Protein AF-A0A937W700-F1 (afdb_monomer_lite)

Foldseek 3Di:
DLDLFDDLPQDAWEWEWDDAPDPATETETDDCPDPQNVLLVVVCPPPLNSVLVRLLSSLCSVLPNPFDGAYEYAYAPDFLAKDAKYWYDDPPDTDTRRGDIYGYDHDDPVCVVVVVCLLRSLRSLLSSCCSNPVCLCVDDWPDDDDPPDDTDPSVVVSSVSSVVSRDDD

Secondary structure (DSSP, 8-state):
---SSPPTT-PPEEEEEPPS--SSEEEEEPPTT-HHHHHHHHHHTSHHHHHHHHHHHHHHHHTT---S--EEEE-SS--SEEEEEEEEEETTEEEEEEEEEEEEE---HHHHHTTGGGHHHHHHHHHHHHHH-TTTTSS--SS---TT----HHHHHHHHHHHTTS---

Radius of gyration: 15.77 Å; chains: 1; bounding box: 46×34×39 Å

Sequence (169 aa):
MNFIFPNANEKICLVKADKENAKIRSGQRISNDNSLAQKIMDELNIPFHQSVIKLSQCSRNFVSNMDGPNILYLSQTEGGFPRRGLILKEGDSVIEYPNLNYVDLVIDEERLAKGFLQIYCHELGHVMMMNIWEHFLDRQSPKQHVSMGITDYPMAFFEGWGEHFQRLA

pLDDT: mean 85.42, std 10.81, range [46.75, 95.69]

Structure (mmCIF, N/CA/C/O backbone):
data_AF-A0A937W700-F1
#
_entry.id   AF-A0A937W700-F1
#
loop_
_atom_site.group_PDB
_atom_site.id
_atom_site.type_symbol
_atom_site.label_atom_id
_atom_site.label_alt_id
_atom_site.label_comp_id
_atom_site.label_asym_id
_atom_site.label_entity_id
_atom_site.label_seq_id
_atom_site.pdbx_PDB_ins_code
_atom_site.Cartn_x
_atom_site.Cartn_y
_atom_site.Cartn_z
_atom_site.occupancy
_atom_site.B_iso_or_equiv
_atom_site.auth_seq_id
_atom_site.auth_comp_id
_atom_site.auth_asym_id
_atom_site.auth_atom_id
_atom_site.pdbx_PDB_model_num
ATOM 1 N N . MET A 1 1 ? -15.725 -5.639 -20.304 1.00 46.75 1 MET A N 1
ATOM 2 C CA . MET A 1 1 ? -14.385 -5.194 -20.737 1.00 46.75 1 MET A CA 1
ATOM 3 C C . MET A 1 1 ? -13.675 -4.764 -19.467 1.00 46.75 1 MET A C 1
ATOM 5 O O . MET A 1 1 ? -14.139 -3.810 -18.856 1.00 46.75 1 MET A O 1
ATOM 9 N N . ASN A 1 2 ? -12.677 -5.511 -18.990 1.00 57.78 2 ASN A N 1
ATOM 10 C CA . ASN A 1 2 ? -11.917 -5.077 -17.816 1.00 57.78 2 ASN A CA 1
ATOM 11 C C . ASN A 1 2 ? -10.929 -4.021 -18.301 1.00 57.78 2 ASN A C 1
ATOM 13 O O . ASN A 1 2 ? -9.949 -4.340 -18.969 1.00 57.78 2 ASN A O 1
ATOM 17 N N . PHE A 1 3 ? -11.259 -2.755 -18.075 1.00 63.00 3 PHE A N 1
ATOM 18 C CA . PHE A 1 3 ? -10.336 -1.668 -18.359 1.00 63.00 3 PHE A CA 1
ATOM 19 C C . PHE A 1 3 ? -9.192 -1.713 -17.341 1.00 63.00 3 PHE A C 1
ATOM 21 O O . PHE A 1 3 ? -9.409 -2.027 -16.175 1.00 63.00 3 PHE A O 1
ATOM 28 N N . ILE A 1 4 ? -7.977 -1.371 -17.780 1.00 74.25 4 ILE A N 1
ATOM 29 C CA . ILE A 1 4 ? -6.829 -1.193 -16.874 1.00 74.25 4 ILE A CA 1
ATOM 30 C C . ILE A 1 4 ? -7.120 -0.065 -15.875 1.00 74.25 4 ILE A C 1
ATOM 32 O O . ILE A 1 4 ? -6.649 -0.099 -14.743 1.00 74.25 4 ILE A O 1
ATOM 36 N N . PHE A 1 5 ? -7.937 0.915 -16.269 1.00 74.56 5 PHE A N 1
ATOM 37 C CA . PHE A 1 5 ? -8.318 2.019 -15.404 1.00 74.56 5 PHE A CA 1
ATOM 38 C C . PHE A 1 5 ? -9.381 1.587 -14.380 1.00 74.56 5 PHE A C 1
ATOM 40 O O . PHE A 1 5 ? -10.444 1.101 -14.775 1.00 74.56 5 PHE A O 1
ATOM 47 N N . PRO A 1 6 ? -9.113 1.778 -13.080 1.00 69.00 6 PRO A N 1
ATOM 48 C CA . PRO A 1 6 ? -10.013 1.391 -12.000 1.00 69.00 6 PRO A CA 1
ATOM 49 C C . PRO A 1 6 ? -11.237 2.303 -11.903 1.00 69.00 6 PRO A C 1
ATOM 51 O O . PRO A 1 6 ? -11.294 3.387 -12.491 1.00 69.00 6 PRO A O 1
ATOM 54 N N . ASN A 1 7 ? -12.216 1.882 -11.100 1.00 70.31 7 ASN A N 1
ATOM 55 C CA . ASN A 1 7 ? -13.325 2.746 -10.720 1.00 70.31 7 ASN A CA 1
ATOM 56 C C . ASN A 1 7 ? -12.774 3.970 -9.973 1.00 70.31 7 ASN A C 1
ATOM 58 O O . ASN A 1 7 ? -12.165 3.833 -8.916 1.00 70.31 7 ASN A O 1
ATOM 62 N N . ALA A 1 8 ? -13.035 5.174 -10.487 1.00 67.56 8 ALA A N 1
ATOM 63 C CA . ALA A 1 8 ? -12.567 6.420 -9.879 1.00 67.56 8 ALA A CA 1
ATOM 64 C C . ALA A 1 8 ? -13.069 6.638 -8.437 1.00 67.56 8 ALA A C 1
ATOM 66 O O . ALA A 1 8 ? -12.510 7.462 -7.717 1.00 67.56 8 ALA A O 1
ATOM 67 N N . ASN A 1 9 ? -14.110 5.911 -8.019 1.00 69.62 9 ASN A N 1
ATOM 68 C CA . ASN A 1 9 ? -14.667 5.954 -6.669 1.00 69.62 9 ASN A CA 1
ATOM 69 C C . ASN A 1 9 ? -14.087 4.885 -5.727 1.00 69.62 9 ASN A C 1
ATOM 71 O O . ASN A 1 9 ? -14.480 4.841 -4.561 1.00 69.62 9 ASN A O 1
ATOM 75 N N . GLU A 1 10 ? -13.207 3.999 -6.202 1.00 73.75 10 GLU A N 1
ATOM 76 C CA . GLU A 1 10 ? -12.598 2.964 -5.368 1.00 73.75 10 GLU A CA 1
ATOM 77 C C . GLU A 1 10 ? -11.617 3.593 -4.374 1.00 73.75 10 GLU A C 1
ATOM 79 O O . GLU A 1 10 ? -10.579 4.139 -4.748 1.00 73.75 10 GLU A O 1
ATOM 84 N N . LYS A 1 11 ? -11.969 3.523 -3.088 1.00 76.31 11 LYS A N 1
ATOM 85 C CA . LYS A 1 11 ? -11.180 4.090 -1.991 1.00 76.31 11 LYS A CA 1
ATOM 86 C C . LYS A 1 11 ? -10.297 3.033 -1.344 1.00 76.31 11 LYS A C 1
ATOM 88 O O . LYS A 1 11 ? -10.622 1.847 -1.342 1.00 76.31 11 LYS A O 1
ATOM 93 N N . ILE A 1 12 ? -9.215 3.495 -0.726 1.00 90.06 12 ILE A N 1
ATOM 94 C CA . ILE A 1 12 ? -8.419 2.670 0.181 1.00 90.06 12 ILE A CA 1
ATOM 95 C C . ILE A 1 12 ? -9.267 2.291 1.397 1.00 90.06 12 ILE A C 1
ATOM 97 O O . ILE A 1 12 ? -10.000 3.109 1.955 1.00 90.06 12 ILE A O 1
ATOM 101 N N . CYS A 1 13 ? -9.141 1.037 1.806 1.00 92.19 13 CYS A N 1
ATOM 102 C CA . CYS A 1 13 ? -9.645 0.504 3.053 1.00 92.19 13 CYS A CA 1
ATOM 103 C C . CYS A 1 13 ? -8.533 0.571 4.108 1.00 92.19 13 CYS A C 1
ATOM 105 O O . CYS A 1 13 ? -7.471 -0.031 3.938 1.00 92.19 13 CYS A O 1
ATOM 107 N N . LEU A 1 14 ? -8.769 1.307 5.195 1.00 94.88 14 LEU A N 1
ATOM 108 C CA . LEU A 1 14 ? -7.878 1.287 6.351 1.00 94.88 14 LEU A CA 1
ATOM 109 C C . LEU A 1 14 ? -8.223 0.085 7.225 1.00 94.88 14 LEU A C 1
ATOM 111 O O . LEU A 1 14 ? -9.382 -0.098 7.606 1.00 94.88 14 LEU A O 1
ATOM 115 N N . VAL A 1 15 ? -7.220 -0.718 7.558 1.00 94.88 15 VAL A N 1
ATOM 116 C CA . VAL A 1 15 ? -7.386 -1.922 8.377 1.00 94.88 15 VAL A CA 1
ATOM 117 C C . VAL A 1 15 ? -6.491 -1.809 9.596 1.00 94.88 15 VAL A C 1
ATOM 119 O O . VAL A 1 15 ? -5.293 -1.605 9.464 1.00 94.88 15 VAL A O 1
ATOM 122 N N . LYS A 1 16 ? -7.057 -1.950 10.792 1.00 94.00 16 LYS A N 1
ATOM 123 C CA . LYS A 1 16 ? -6.288 -1.998 12.035 1.00 94.00 16 LYS A CA 1
ATOM 124 C C . LYS A 1 16 ? -5.943 -3.439 12.368 1.00 94.00 16 LYS A C 1
ATOM 126 O O . LYS A 1 16 ? -6.829 -4.292 12.368 1.00 94.00 16 LYS A O 1
ATOM 131 N N . ALA A 1 17 ? -4.680 -3.683 12.698 1.00 92.25 17 ALA A N 1
ATOM 132 C CA . ALA A 1 17 ? -4.216 -4.993 13.118 1.00 92.25 17 ALA A CA 1
ATOM 133 C C . ALA A 1 17 ? -4.926 -5.504 14.379 1.00 92.25 17 ALA A C 1
ATOM 135 O O . ALA A 1 17 ? -5.050 -4.781 15.377 1.00 92.25 17 ALA A O 1
ATOM 136 N N . ASP A 1 18 ? -5.295 -6.785 14.359 1.00 85.38 18 ASP A N 1
ATOM 137 C CA . ASP A 1 18 ? -5.529 -7.555 15.577 1.00 85.38 18 ASP A CA 1
ATOM 138 C C . ASP A 1 18 ? -4.190 -7.837 16.291 1.00 85.38 18 ASP A C 1
ATOM 140 O O . ASP A 1 18 ? -3.110 -7.625 15.736 1.00 85.38 18 ASP A O 1
ATOM 144 N N . LYS A 1 19 ? -4.232 -8.344 17.533 1.00 69.19 19 LYS A N 1
ATOM 145 C CA . LYS A 1 19 ? -3.019 -8.740 18.278 1.00 69.19 19 LYS A CA 1
ATOM 146 C C . LYS A 1 19 ? -2.122 -9.659 17.422 1.00 69.19 19 LYS A C 1
ATOM 148 O O . LYS A 1 19 ? -2.574 -10.680 16.914 1.00 69.19 19 LYS A O 1
ATOM 153 N N . GLU A 1 20 ? -0.842 -9.304 17.310 1.00 60.56 20 GLU A N 1
ATOM 154 C CA . GLU A 1 20 ? 0.066 -9.615 16.187 1.00 60.56 20 GLU A CA 1
ATOM 155 C C . GLU A 1 20 ? 0.570 -11.069 16.009 1.00 60.56 20 GLU A C 1
ATOM 157 O O . GLU A 1 20 ? 1.482 -11.298 15.221 1.00 60.56 20 GLU A O 1
ATOM 162 N N . ASN A 1 21 ? -0.014 -12.077 16.660 1.00 54.78 21 ASN A N 1
ATOM 163 C CA . ASN A 1 21 ? 0.576 -13.428 16.739 1.00 54.78 21 ASN A CA 1
ATOM 164 C C . ASN A 1 21 ? 0.050 -14.472 15.725 1.00 54.78 21 ASN A C 1
ATOM 166 O O . ASN A 1 21 ? 0.101 -15.672 15.996 1.00 54.78 21 ASN A O 1
ATOM 170 N N . ALA A 1 22 ? -0.447 -14.063 14.556 1.00 59.19 22 ALA A N 1
ATOM 171 C CA . ALA A 1 22 ? -0.964 -14.992 13.542 1.00 59.19 22 ALA A CA 1
ATOM 172 C C . ALA A 1 22 ? -0.015 -15.157 12.337 1.00 59.19 22 ALA A C 1
ATOM 174 O O . ALA A 1 22 ? 0.601 -14.194 11.888 1.00 59.19 22 ALA A O 1
ATOM 175 N N . LYS A 1 23 ? 0.068 -16.384 11.784 1.00 64.88 23 LYS A N 1
ATOM 176 C CA . LYS A 1 23 ? 0.822 -16.710 10.547 1.00 64.88 23 LYS A CA 1
ATOM 177 C C . LYS A 1 23 ? 0.373 -15.886 9.334 1.00 64.88 23 LYS A C 1
ATOM 179 O O . LYS A 1 23 ? 1.171 -15.648 8.438 1.00 64.88 23 LYS A O 1
ATOM 184 N N . ILE A 1 24 ? -0.897 -15.491 9.314 1.00 74.94 24 ILE A N 1
ATOM 185 C CA . ILE A 1 24 ? -1.488 -14.565 8.348 1.00 74.94 24 ILE A CA 1
ATOM 186 C C . ILE A 1 24 ? -2.022 -13.397 9.167 1.00 74.94 24 ILE A C 1
ATOM 188 O O . ILE A 1 24 ? -2.686 -13.612 10.183 1.00 74.94 24 ILE A O 1
ATOM 192 N N . ARG A 1 25 ? -1.704 -12.169 8.759 1.00 87.00 25 ARG A N 1
ATOM 193 C CA . ARG A 1 25 ? -2.141 -10.969 9.476 1.00 87.00 25 ARG A CA 1
ATOM 194 C C . ARG A 1 25 ? -3.666 -10.877 9.410 1.00 87.00 25 ARG A C 1
ATOM 196 O O . ARG A 1 25 ? -4.259 -11.086 8.352 1.00 87.00 25 ARG A O 1
ATOM 203 N N . SER A 1 26 ? -4.295 -10.575 10.541 1.00 92.06 26 SER A N 1
ATOM 204 C CA . SER A 1 26 ? -5.732 -10.329 10.612 1.00 92.06 26 SER A CA 1
ATOM 205 C C . SER A 1 26 ? -6.009 -8.938 11.144 1.00 92.06 26 SER A C 1
ATOM 207 O O . SER A 1 26 ? -5.293 -8.445 12.016 1.00 92.06 26 SER A O 1
ATOM 209 N N . GLY A 1 27 ? -7.061 -8.307 10.639 1.00 92.94 27 GLY A N 1
ATOM 210 C CA . GLY A 1 27 ? -7.446 -6.988 11.106 1.00 92.94 27 GLY A CA 1
ATOM 211 C C . GLY A 1 27 ? -8.900 -6.657 10.842 1.00 92.94 27 GLY A C 1
ATOM 212 O O . GLY A 1 27 ? -9.616 -7.364 10.130 1.00 92.94 27 GLY A O 1
ATOM 213 N N . GLN A 1 28 ? -9.320 -5.551 11.437 1.00 93.69 28 GLN A N 1
ATOM 214 C CA . GLN A 1 28 ? -10.664 -5.011 11.303 1.00 93.69 28 GLN A CA 1
ATOM 215 C C . GLN A 1 28 ? -10.619 -3.719 10.508 1.00 93.69 28 GLN A C 1
ATOM 217 O O . GLN A 1 28 ? -9.725 -2.886 10.693 1.00 93.69 28 GLN A O 1
ATOM 222 N N . ARG A 1 29 ? -11.608 -3.534 9.637 1.00 93.00 29 ARG A N 1
ATOM 223 C CA . ARG A 1 29 ? -11.782 -2.269 8.933 1.00 93.00 29 ARG A CA 1
ATOM 224 C C . ARG A 1 29 ? -11.997 -1.139 9.938 1.00 93.00 29 ARG A C 1
ATOM 226 O O . ARG A 1 29 ? -12.835 -1.239 10.832 1.00 93.00 29 ARG A O 1
ATOM 233 N N . ILE A 1 30 ? -11.254 -0.053 9.768 1.00 92.00 30 ILE A N 1
ATOM 234 C CA . ILE A 1 30 ? -11.436 1.155 10.565 1.00 92.00 30 ILE A CA 1
ATOM 235 C C . ILE A 1 30 ? -12.605 1.936 9.974 1.00 92.00 30 ILE A C 1
ATOM 237 O O . ILE A 1 30 ? -12.684 2.144 8.762 1.00 92.00 30 ILE A O 1
ATOM 241 N N . SER A 1 31 ? -13.525 2.353 10.836 1.00 88.94 31 SER A N 1
ATOM 242 C CA . SER A 1 31 ? -14.657 3.175 10.425 1.00 88.94 31 SER A CA 1
ATOM 243 C C . SER A 1 31 ? -14.214 4.598 10.058 1.00 88.94 31 SER A C 1
ATOM 245 O O . SER A 1 31 ? -13.253 5.135 10.609 1.00 88.94 31 SER A O 1
ATOM 247 N N . ASN A 1 32 ? -14.931 5.219 9.120 1.00 83.25 32 ASN A N 1
ATOM 248 C CA . ASN A 1 32 ? -14.613 6.552 8.591 1.00 83.25 32 ASN A CA 1
ATOM 249 C C . ASN A 1 32 ? -14.852 7.691 9.606 1.00 83.25 32 ASN A C 1
ATOM 251 O O . ASN A 1 32 ? -14.459 8.828 9.358 1.00 83.25 32 ASN A O 1
ATOM 255 N N . ASP A 1 33 ? -15.527 7.414 10.720 1.00 88.44 33 ASP A N 1
ATOM 256 C CA . ASP A 1 33 ? -15.725 8.339 11.843 1.00 88.44 33 ASP A CA 1
ATOM 257 C C . ASP A 1 33 ? -14.537 8.356 12.822 1.00 88.44 33 ASP A C 1
ATOM 259 O O . ASP A 1 33 ? -14.464 9.217 13.697 1.00 88.44 33 ASP A O 1
ATOM 263 N N . ASN A 1 34 ? -13.578 7.438 12.672 1.00 93.19 34 ASN A N 1
ATOM 264 C CA . ASN A 1 34 ? -12.375 7.413 13.487 1.00 93.19 34 ASN A CA 1
ATOM 265 C C . ASN A 1 34 ? -11.462 8.615 13.171 1.00 93.19 34 ASN A C 1
ATOM 267 O O . ASN A 1 34 ? -11.108 8.852 12.016 1.00 93.19 34 ASN A O 1
ATOM 271 N N . SER A 1 35 ? -11.025 9.339 14.208 1.00 93.69 35 SER A N 1
ATOM 272 C CA . SER A 1 35 ? -10.220 10.562 14.057 1.00 93.69 35 SER A CA 1
ATOM 273 C C . SER A 1 35 ? -8.893 10.332 13.331 1.00 93.69 35 SER A C 1
ATOM 275 O O . SER A 1 35 ? -8.515 11.122 12.468 1.00 93.69 35 SER A O 1
ATOM 277 N N . LEU A 1 36 ? -8.189 9.242 13.649 1.00 93.12 36 LEU A N 1
ATOM 278 C CA . LEU A 1 36 ? -6.933 8.889 12.990 1.00 93.12 36 LEU A CA 1
ATOM 279 C C . LEU A 1 36 ? -7.180 8.514 11.525 1.00 93.12 36 LEU A C 1
ATOM 281 O O . LEU A 1 36 ? -6.448 8.970 10.652 1.00 93.12 36 LEU A O 1
ATOM 285 N N . ALA A 1 37 ? -8.231 7.736 11.246 1.00 93.69 37 ALA A N 1
ATOM 286 C CA . ALA A 1 37 ? -8.606 7.379 9.880 1.00 93.69 37 ALA A CA 1
ATOM 287 C C . ALA A 1 37 ? -8.881 8.616 9.019 1.00 93.69 37 ALA A C 1
ATOM 289 O O . ALA A 1 37 ? -8.402 8.683 7.892 1.00 93.69 37 ALA A O 1
ATOM 290 N N . GLN A 1 38 ? -9.599 9.607 9.551 1.00 94.19 38 GLN A N 1
ATOM 291 C CA . GLN A 1 38 ? -9.866 10.862 8.844 1.00 94.19 38 GLN A CA 1
ATOM 292 C C . GLN A 1 38 ? -8.573 11.600 8.503 1.00 94.19 38 GLN A C 1
ATOM 294 O O . GLN A 1 38 ? -8.348 11.904 7.337 1.00 94.19 38 GLN A O 1
ATOM 299 N N . LYS A 1 39 ? -7.677 11.780 9.482 1.00 94.25 39 LYS A N 1
ATOM 300 C CA . LYS A 1 39 ? -6.383 12.442 9.260 1.00 94.25 39 LYS A CA 1
ATOM 301 C C . LYS A 1 39 ? -5.527 11.711 8.215 1.00 94.25 39 LYS A C 1
ATOM 303 O O . LYS A 1 39 ? -4.949 12.349 7.343 1.00 94.25 39 LYS A O 1
ATOM 308 N N . ILE A 1 40 ? -5.478 10.375 8.266 1.00 94.75 40 ILE A N 1
ATOM 309 C CA . ILE A 1 40 ? -4.774 9.565 7.257 1.00 94.75 40 ILE A CA 1
ATOM 310 C C . ILE A 1 40 ? -5.399 9.783 5.877 1.00 94.75 40 ILE A C 1
ATOM 312 O O . ILE A 1 40 ? -4.688 10.028 4.906 1.00 94.75 40 ILE A O 1
ATOM 316 N N . MET A 1 41 ? -6.727 9.709 5.772 1.00 93.12 41 MET A N 1
ATOM 317 C CA . MET A 1 41 ? -7.418 9.889 4.496 1.00 93.12 41 MET A CA 1
ATOM 318 C C . MET A 1 41 ? -7.230 11.299 3.931 1.00 93.12 41 MET A C 1
ATOM 320 O O . MET A 1 41 ? -7.066 11.433 2.721 1.00 93.12 41 MET A O 1
ATOM 324 N N . ASP A 1 42 ? -7.199 12.329 4.774 1.00 92.62 42 ASP A N 1
ATOM 325 C CA . ASP A 1 42 ? -6.925 13.708 4.362 1.00 92.62 42 ASP A CA 1
ATOM 326 C C . ASP A 1 42 ? -5.540 13.838 3.718 1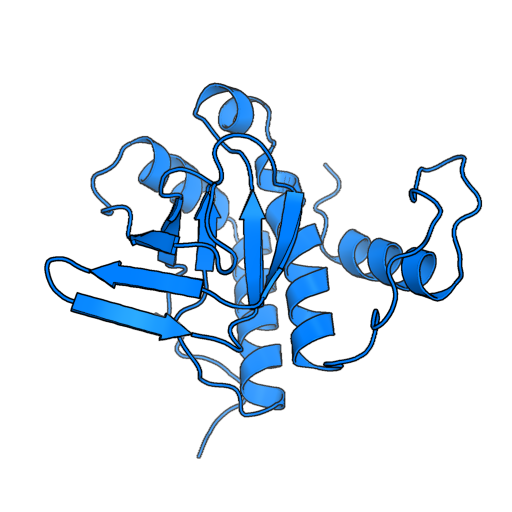.00 92.62 42 ASP A C 1
ATOM 328 O O . ASP A 1 42 ? -5.410 14.437 2.648 1.00 92.62 42 ASP A O 1
ATOM 332 N N . GLU A 1 43 ? -4.513 13.207 4.293 1.00 91.88 43 GLU A N 1
ATOM 333 C CA . GLU A 1 43 ? -3.189 13.163 3.670 1.00 91.88 43 GLU A CA 1
ATOM 334 C C . GLU A 1 43 ? -3.173 12.327 2.385 1.00 91.88 43 GLU A C 1
ATOM 336 O O . GLU A 1 43 ? -2.589 12.737 1.377 1.00 91.88 43 GLU A O 1
ATOM 341 N N . LEU A 1 44 ? -3.839 11.170 2.363 1.00 91.75 44 LEU A N 1
ATOM 342 C CA . LEU A 1 44 ? -3.932 10.338 1.159 1.00 91.75 44 LEU A CA 1
ATOM 343 C C . LEU A 1 44 ? -4.708 11.025 0.028 1.00 91.75 44 LEU A C 1
ATOM 345 O O . LEU A 1 44 ? -4.498 10.681 -1.134 1.00 91.75 44 LEU A O 1
ATOM 349 N N . ASN A 1 45 ? -5.559 12.011 0.323 1.00 91.69 45 ASN A N 1
ATOM 350 C CA . ASN A 1 45 ? -6.304 12.788 -0.671 1.00 91.69 45 ASN A CA 1
ATOM 351 C C . ASN A 1 45 ? -5.444 13.814 -1.432 1.00 91.69 45 ASN A C 1
ATOM 353 O O . ASN A 1 45 ? -5.921 14.409 -2.402 1.00 91.69 45 ASN A O 1
ATOM 357 N N . ILE A 1 46 ? -4.173 14.007 -1.059 1.00 90.94 46 ILE A N 1
ATOM 358 C CA . ILE A 1 46 ? -3.240 14.851 -1.817 1.00 90.94 46 ILE A CA 1
ATOM 359 C C . ILE A 1 46 ? -3.102 14.316 -3.263 1.00 90.94 46 ILE A C 1
ATOM 361 O O . ILE A 1 46 ? -2.949 13.104 -3.451 1.00 90.94 46 ILE A O 1
ATOM 365 N N . PRO A 1 47 ? -3.091 15.181 -4.304 1.00 91.62 47 PRO A N 1
ATOM 366 C CA . PRO A 1 47 ? -3.113 14.747 -5.708 1.00 91.62 47 PRO A CA 1
ATOM 367 C C . PRO A 1 47 ? -2.017 13.753 -6.106 1.00 91.62 47 PRO A C 1
ATOM 369 O O . PRO A 1 47 ? -2.258 12.849 -6.909 1.00 91.62 47 PRO A O 1
ATOM 372 N N . PHE A 1 48 ? -0.818 13.902 -5.538 1.00 90.88 48 PHE A N 1
ATOM 373 C CA . PHE A 1 48 ? 0.286 12.977 -5.773 1.00 90.88 48 PHE A CA 1
ATOM 374 C C . PHE A 1 48 ? -0.055 11.564 -5.279 1.00 90.88 48 PHE A C 1
ATOM 376 O O . PHE A 1 48 ? -0.052 10.632 -6.079 1.00 90.88 48 PHE A O 1
ATOM 383 N N . HIS A 1 49 ? -0.459 11.418 -4.012 1.00 91.56 49 HIS A N 1
ATOM 384 C CA . HIS A 1 49 ? -0.859 10.129 -3.438 1.00 91.56 49 HIS A CA 1
ATOM 385 C C . HIS A 1 49 ? -1.997 9.495 -4.241 1.00 91.56 49 HIS A C 1
ATOM 387 O O . HIS A 1 49 ? -1.900 8.341 -4.643 1.00 91.56 49 HIS A O 1
ATOM 393 N N . GLN A 1 50 ? -3.030 10.270 -4.584 1.00 90.94 50 GLN A N 1
ATOM 394 C CA . GLN A 1 50 ? -4.141 9.797 -5.417 1.00 90.94 50 GLN A CA 1
ATOM 395 C C . GLN A 1 50 ? -3.688 9.272 -6.787 1.00 90.94 50 GLN A C 1
ATOM 397 O O . GLN A 1 50 ? -4.276 8.327 -7.314 1.00 90.94 50 GLN A O 1
ATOM 402 N N . SER A 1 51 ? -2.641 9.858 -7.369 1.00 91.12 51 SER A N 1
ATOM 403 C CA . SER A 1 51 ? -2.079 9.396 -8.641 1.00 91.12 51 SER A CA 1
ATOM 404 C C . SER A 1 51 ? -1.350 8.060 -8.478 1.00 91.12 51 SER A C 1
ATOM 406 O O . SER A 1 51 ? -1.595 7.142 -9.257 1.00 91.12 51 SER A O 1
ATOM 408 N N . VAL A 1 52 ? -0.528 7.911 -7.433 1.00 92.38 52 VAL A N 1
ATOM 409 C CA . VAL A 1 52 ? 0.172 6.649 -7.122 1.00 92.38 52 VAL A CA 1
ATOM 410 C C . VAL A 1 52 ? -0.825 5.535 -6.775 1.00 92.38 52 VAL A C 1
ATOM 412 O O . VAL A 1 52 ? -0.685 4.409 -7.244 1.00 92.38 52 VAL A O 1
ATOM 415 N N . ILE A 1 53 ? -1.894 5.845 -6.037 1.00 91.75 53 ILE A N 1
ATOM 416 C CA . ILE A 1 53 ? -2.965 4.891 -5.703 1.00 91.75 53 ILE A CA 1
ATOM 417 C C . ILE A 1 53 ? -3.649 4.364 -6.967 1.00 91.75 53 ILE A C 1
ATOM 419 O O . ILE A 1 53 ? -3.828 3.154 -7.116 1.00 91.75 53 ILE A O 1
ATOM 423 N N . LYS A 1 54 ? -3.968 5.252 -7.915 1.00 90.50 54 LYS A N 1
ATOM 424 C CA . LYS A 1 54 ? -4.530 4.857 -9.215 1.00 90.50 54 LYS A CA 1
ATOM 425 C C . LYS A 1 54 ? -3.557 4.006 -10.026 1.00 90.50 54 LYS A C 1
ATOM 427 O O . LYS A 1 54 ? -3.983 3.032 -10.637 1.00 90.50 54 LYS A O 1
ATOM 432 N N . LEU A 1 55 ? -2.261 4.332 -10.019 1.00 91.44 55 LEU A N 1
ATOM 433 C CA . LEU A 1 55 ? -1.237 3.498 -10.660 1.00 91.44 55 LEU A CA 1
ATOM 434 C C . LEU A 1 55 ? -1.181 2.099 -10.032 1.00 91.44 55 LEU A C 1
ATOM 436 O O . LEU A 1 55 ? -1.105 1.107 -10.756 1.00 91.44 55 LEU A O 1
ATOM 440 N N . SER A 1 56 ? -1.316 2.005 -8.708 1.00 91.69 56 SER A N 1
ATOM 441 C CA . SER A 1 56 ? -1.350 0.717 -8.018 1.00 91.69 56 SER A CA 1
ATOM 442 C C . SER A 1 56 ? -2.550 -0.130 -8.410 1.00 91.69 56 SER A C 1
ATOM 444 O O . SER A 1 56 ? -2.405 -1.303 -8.756 1.00 91.69 56 SER A O 1
ATOM 446 N N . GLN A 1 57 ? -3.723 0.482 -8.501 1.00 89.19 57 GLN A N 1
ATOM 447 C CA . GLN A 1 57 ? -4.914 -0.173 -9.030 1.00 89.19 57 GLN A CA 1
ATOM 448 C C . GLN A 1 57 ? -4.736 -0.623 -10.493 1.00 89.19 57 GLN A C 1
ATOM 450 O O . GLN A 1 57 ? -5.115 -1.742 -10.841 1.00 89.19 57 GLN A O 1
ATOM 455 N N . CYS A 1 58 ? -4.092 0.186 -11.342 1.00 90.62 58 CYS A N 1
ATOM 456 C CA . CYS A 1 58 ? -3.742 -0.227 -12.703 1.00 90.62 58 CYS A CA 1
ATOM 457 C C . CYS A 1 58 ? -2.827 -1.463 -12.713 1.00 90.62 58 CYS A C 1
ATOM 459 O O . CYS A 1 58 ? -3.029 -2.343 -13.547 1.00 90.62 58 CYS A O 1
ATOM 461 N N . SER A 1 59 ? -1.861 -1.565 -11.788 1.00 91.50 59 SER A N 1
ATOM 462 C CA . SER A 1 59 ? -0.979 -2.741 -11.682 1.00 91.50 59 SER A CA 1
ATOM 463 C C . SER A 1 59 ? -1.760 -4.026 -11.381 1.00 91.50 59 SER A C 1
ATOM 465 O O . SER A 1 59 ? -1.505 -5.059 -11.997 1.00 91.50 59 SER A O 1
ATOM 467 N N . ARG A 1 60 ? -2.770 -3.948 -10.504 1.00 88.75 60 ARG A N 1
ATOM 468 C CA . ARG A 1 60 ? -3.669 -5.063 -10.167 1.00 88.75 60 ARG A CA 1
ATOM 469 C C . ARG A 1 60 ? -4.531 -5.473 -11.359 1.00 88.75 60 ARG A C 1
ATOM 471 O O . ARG A 1 60 ? -4.605 -6.654 -11.696 1.00 88.75 60 ARG A O 1
ATOM 478 N N . ASN A 1 61 ? -5.112 -4.488 -12.045 1.00 88.44 61 ASN A N 1
ATOM 479 C CA . ASN A 1 61 ? -5.924 -4.717 -13.239 1.00 88.44 61 ASN A CA 1
ATOM 480 C C . ASN A 1 61 ? -5.097 -5.317 -14.386 1.00 88.44 61 ASN A C 1
ATOM 482 O O . ASN A 1 61 ? -5.584 -6.197 -15.093 1.00 88.44 61 ASN A O 1
ATOM 486 N N . PHE A 1 62 ? -3.846 -4.873 -14.558 1.00 89.31 62 PHE A N 1
ATOM 487 C CA . PHE A 1 62 ? -2.928 -5.380 -15.581 1.00 89.31 62 PHE A CA 1
ATOM 488 C C . PHE A 1 62 ? -2.700 -6.891 -15.450 1.00 89.31 62 PHE A C 1
ATOM 490 O O . PHE A 1 62 ? -2.756 -7.604 -16.450 1.00 89.31 62 PHE A O 1
ATOM 497 N N . VAL A 1 63 ? -2.534 -7.393 -14.224 1.00 89.12 63 VAL A N 1
ATOM 498 C CA . VAL A 1 63 ? -2.388 -8.835 -13.955 1.00 89.12 63 VAL A CA 1
ATOM 499 C C . VAL A 1 63 ? -3.719 -9.558 -13.727 1.00 89.12 63 VAL A C 1
ATOM 501 O O . VAL A 1 63 ? -3.734 -10.724 -13.346 1.00 89.12 63 VAL A O 1
ATOM 504 N N . SER A 1 64 ? -4.854 -8.891 -13.973 1.00 87.19 64 SER A N 1
ATOM 505 C CA . SER A 1 64 ? -6.208 -9.421 -13.743 1.00 87.19 64 SER A CA 1
ATOM 506 C C . SER A 1 64 ? -6.466 -9.900 -12.303 1.00 87.19 64 SER A C 1
ATOM 508 O O . SER A 1 64 ? -7.336 -10.741 -12.076 1.00 87.19 64 SER A O 1
ATOM 510 N N . ASN A 1 65 ? -5.742 -9.351 -11.321 1.00 82.69 65 ASN A N 1
ATOM 511 C CA . ASN A 1 65 ? -5.929 -9.659 -9.907 1.00 82.69 65 ASN A CA 1
ATOM 512 C C . ASN A 1 65 ? -6.884 -8.645 -9.258 1.00 82.69 65 ASN A C 1
ATOM 514 O O . ASN A 1 65 ? -6.470 -7.591 -8.774 1.00 82.69 65 ASN A O 1
ATOM 518 N N . MET A 1 66 ? -8.166 -9.003 -9.216 1.00 77.81 66 MET A N 1
ATOM 519 C CA . MET A 1 66 ? -9.225 -8.210 -8.578 1.00 77.81 66 MET A CA 1
ATOM 520 C C . MET A 1 66 ? -9.503 -8.639 -7.125 1.00 77.81 66 MET A C 1
ATOM 522 O O . MET A 1 66 ? -10.553 -8.299 -6.583 1.00 77.81 66 MET A O 1
ATOM 526 N N . ASP A 1 67 ? -8.610 -9.419 -6.505 1.00 82.81 67 ASP A N 1
ATOM 527 C CA . ASP A 1 67 ? -8.829 -9.985 -5.170 1.00 82.81 67 ASP A CA 1
ATOM 528 C C . ASP A 1 67 ? -8.777 -8.900 -4.088 1.00 82.81 67 ASP A C 1
ATOM 530 O O . ASP A 1 67 ? -7.761 -8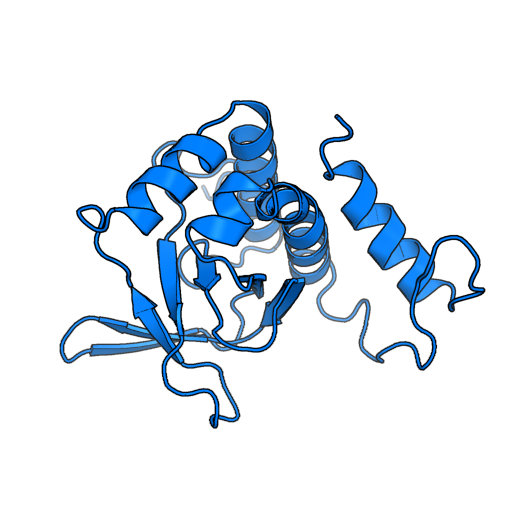.224 -3.946 1.00 82.81 67 ASP A O 1
ATOM 534 N N . GLY A 1 68 ? -9.862 -8.727 -3.333 1.00 85.62 68 GLY A N 1
ATOM 535 C CA . GLY A 1 68 ? -9.957 -7.807 -2.195 1.00 85.62 68 GLY A CA 1
ATOM 536 C C . GLY A 1 68 ? -9.853 -6.298 -2.494 1.00 85.62 68 GLY A C 1
ATOM 537 O O . GLY A 1 68 ? -9.635 -5.868 -3.630 1.00 85.62 68 GLY A O 1
ATOM 538 N N . PRO A 1 69 ? -10.049 -5.443 -1.472 1.00 88.00 69 PRO A N 1
ATOM 539 C CA . PRO A 1 69 ? -9.931 -3.990 -1.609 1.00 88.00 69 PRO A CA 1
ATOM 540 C C . PRO A 1 69 ? -8.462 -3.531 -1.616 1.00 88.00 69 PRO A C 1
ATOM 542 O O . PRO A 1 69 ? -7.569 -4.268 -1.209 1.00 88.00 69 PRO A O 1
ATOM 545 N N . ASN A 1 70 ? -8.193 -2.283 -2.018 1.00 89.00 70 ASN A N 1
ATOM 546 C CA . ASN A 1 70 ? -6.879 -1.670 -1.763 1.00 89.00 70 ASN A CA 1
ATOM 547 C C . ASN A 1 70 ? -6.747 -1.368 -0.274 1.00 89.00 70 ASN A C 1
ATOM 549 O O . ASN A 1 70 ? -7.632 -0.724 0.288 1.00 89.00 70 ASN A O 1
ATOM 553 N N . ILE A 1 71 ? -5.659 -1.804 0.356 1.00 93.12 71 ILE A N 1
ATOM 554 C CA . ILE A 1 71 ? -5.519 -1.744 1.811 1.00 93.12 71 ILE A CA 1
ATOM 555 C C . ILE A 1 71 ? -4.297 -0.934 2.221 1.00 93.12 71 ILE A C 1
ATOM 557 O O . ILE A 1 71 ? -3.208 -1.092 1.669 1.00 93.12 71 ILE A O 1
ATOM 561 N N . LEU A 1 72 ? -4.502 -0.098 3.237 1.00 95.50 72 LEU A N 1
ATOM 562 C CA . LEU A 1 72 ? -3.449 0.365 4.128 1.00 95.50 72 LEU A CA 1
ATOM 563 C C . LEU A 1 72 ? -3.698 -0.273 5.496 1.00 95.50 72 LEU A C 1
ATOM 565 O O . LEU A 1 72 ? -4.693 0.010 6.168 1.00 95.50 72 LEU A O 1
ATOM 56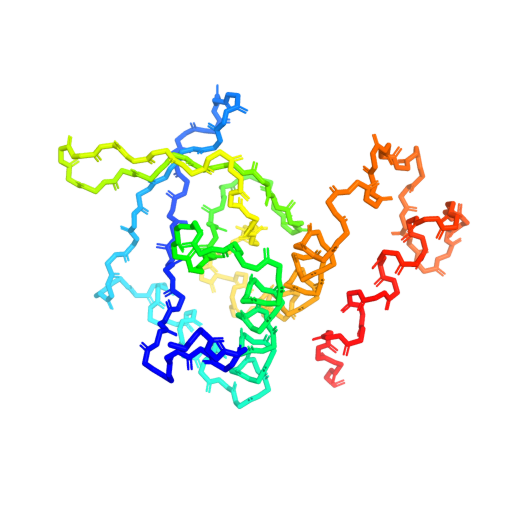9 N N . TYR A 1 73 ? -2.807 -1.180 5.869 1.00 95.50 73 TYR A N 1
ATOM 570 C CA . TYR A 1 73 ? -2.856 -1.910 7.121 1.00 95.50 73 TYR A CA 1
ATOM 571 C C . TYR A 1 73 ? -2.039 -1.173 8.182 1.00 95.50 73 TYR A C 1
ATOM 573 O O . TYR A 1 73 ? -0.930 -0.717 7.913 1.00 95.50 73 TYR A O 1
ATOM 581 N N . LEU A 1 74 ? -2.602 -1.037 9.379 1.00 94.75 74 LEU A N 1
ATOM 582 C CA . LEU A 1 74 ? -2.007 -0.332 10.505 1.00 94.75 74 LEU A CA 1
ATOM 583 C C . LEU A 1 74 ? -1.590 -1.344 11.578 1.00 94.75 74 LEU A C 1
ATOM 585 O O . LEU A 1 74 ? -2.417 -1.759 12.402 1.00 94.75 74 LEU A O 1
ATOM 589 N N . SER A 1 75 ? -0.319 -1.747 11.545 1.00 91.94 75 SER A N 1
ATOM 590 C CA . SER A 1 75 ? 0.315 -2.580 12.575 1.00 91.94 75 SER A CA 1
ATOM 591 C C . SER A 1 75 ? 0.612 -1.795 13.849 1.00 91.94 75 SER A C 1
ATOM 593 O O . SER A 1 75 ? 0.612 -0.563 13.863 1.00 91.94 75 SER A O 1
ATOM 595 N N . GLN A 1 76 ? 0.856 -2.515 14.948 1.00 87.25 76 GLN A N 1
ATOM 596 C CA . GLN A 1 76 ? 1.096 -1.911 16.260 1.00 87.25 76 GLN A CA 1
ATOM 597 C C . GLN A 1 76 ? 2.588 -1.829 16.592 1.00 87.25 76 GLN A C 1
ATOM 599 O O . GLN A 1 76 ? 3.002 -0.876 17.250 1.00 87.25 76 GLN A O 1
ATOM 604 N N . THR A 1 77 ? 3.393 -2.801 16.153 1.00 83.38 77 THR A N 1
ATOM 605 C CA . THR A 1 77 ? 4.822 -2.869 16.503 1.00 83.38 77 THR A CA 1
ATOM 606 C C . THR A 1 77 ? 5.746 -2.732 15.300 1.00 83.38 77 THR A C 1
ATOM 608 O O . THR A 1 77 ? 6.708 -1.967 15.362 1.00 83.38 77 THR A O 1
ATOM 611 N N . GLU A 1 78 ? 5.443 -3.421 14.200 1.00 85.69 78 GLU A N 1
ATOM 612 C CA . GLU A 1 78 ? 6.332 -3.545 13.046 1.00 85.69 78 GLU A CA 1
ATOM 613 C C . GLU A 1 78 ? 5.579 -3.254 11.743 1.00 85.69 78 GLU A C 1
ATOM 615 O O . GLU A 1 78 ? 4.537 -3.845 11.476 1.00 85.69 78 GLU A O 1
ATOM 620 N N . GLY A 1 79 ? 6.127 -2.361 10.922 1.00 88.19 79 GLY A N 1
ATOM 621 C CA . GLY A 1 79 ? 5.562 -1.918 9.647 1.00 88.19 79 GLY A CA 1
ATOM 622 C C . GL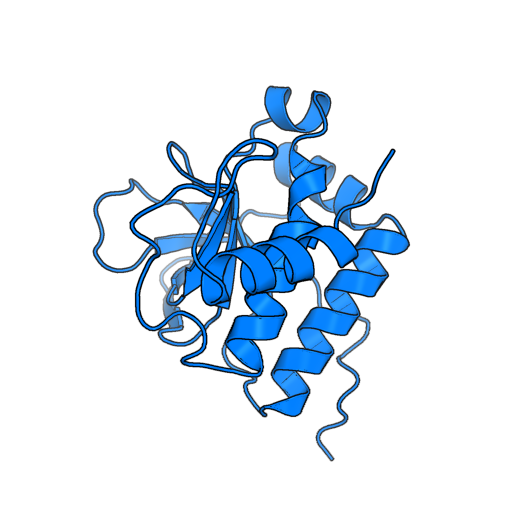Y A 1 79 ? 6.588 -1.089 8.874 1.00 88.19 79 GLY A C 1
ATOM 623 O O . GLY A 1 79 ? 7.712 -0.910 9.341 1.00 88.19 79 GLY A O 1
ATOM 624 N N . GLY A 1 80 ? 6.185 -0.549 7.727 1.00 89.25 80 GLY A N 1
ATOM 625 C CA . GLY A 1 80 ? 7.071 0.121 6.770 1.00 89.25 80 GLY A CA 1
ATOM 626 C C . GLY A 1 80 ? 7.585 -0.826 5.688 1.00 89.25 80 GLY A C 1
ATOM 627 O O . GLY A 1 80 ? 8.763 -0.795 5.370 1.00 89.25 80 GLY A O 1
ATOM 628 N N . PHE A 1 81 ? 6.733 -1.734 5.209 1.00 90.25 81 PHE A N 1
ATOM 629 C CA . PHE A 1 81 ? 7.047 -2.665 4.120 1.00 90.25 81 PHE A CA 1
ATOM 630 C C . PHE A 1 81 ? 5.748 -3.139 3.445 1.00 90.25 81 PHE A C 1
ATOM 632 O O . PHE A 1 81 ? 4.663 -3.070 4.048 1.00 90.25 81 PHE A O 1
ATOM 639 N N . PRO A 1 82 ? 5.812 -3.688 2.222 1.00 92.31 82 PRO A N 1
ATOM 640 C CA . PRO A 1 82 ? 4.693 -4.407 1.635 1.00 92.31 82 PRO A CA 1
ATOM 641 C C . PRO A 1 82 ? 4.465 -5.752 2.343 1.00 92.31 82 PRO A C 1
ATOM 643 O O . PRO A 1 82 ? 5.383 -6.403 2.853 1.00 92.31 82 PRO A O 1
ATOM 646 N N . ARG A 1 83 ? 3.216 -6.209 2.341 1.00 91.50 83 ARG A N 1
ATOM 647 C CA . ARG A 1 83 ? 2.788 -7.513 2.858 1.00 91.50 83 ARG A CA 1
ATOM 648 C C . ARG A 1 83 ? 1.921 -8.227 1.827 1.00 91.50 83 ARG A C 1
ATOM 650 O O . ARG A 1 83 ? 1.352 -7.592 0.943 1.00 91.50 83 ARG A O 1
ATOM 657 N N . ARG A 1 84 ? 1.793 -9.546 1.987 1.00 91.31 84 ARG A N 1
ATOM 658 C CA . ARG A 1 84 ? 0.904 -10.408 1.201 1.00 91.31 84 ARG A CA 1
ATOM 659 C C . ARG A 1 84 ? 0.079 -11.291 2.129 1.00 91.31 84 ARG A C 1
ATOM 661 O O . ARG A 1 84 ? 0.628 -11.861 3.071 1.00 91.31 84 ARG A O 1
ATOM 668 N N . GLY A 1 85 ? -1.206 -11.436 1.822 1.00 91.69 85 GLY A N 1
ATOM 669 C CA . GLY A 1 85 ? -2.120 -12.307 2.555 1.00 91.69 85 GLY A CA 1
ATOM 670 C C . GLY A 1 85 ? -2.763 -11.610 3.753 1.00 91.69 85 GLY A C 1
ATOM 671 O O . GLY A 1 85 ? -2.074 -11.219 4.694 1.00 91.69 85 GLY A O 1
ATOM 672 N N . LEU A 1 86 ? -4.090 -11.483 3.739 1.00 93.19 86 LEU A N 1
ATOM 673 C CA . LEU A 1 86 ? -4.846 -10.807 4.793 1.00 93.19 86 LEU A CA 1
ATOM 674 C C . LEU A 1 86 ? -6.106 -11.582 5.175 1.00 93.19 86 LEU A C 1
ATOM 676 O O . LEU A 1 86 ? -6.828 -12.068 4.313 1.00 93.19 86 LEU A O 1
ATOM 680 N N . ILE A 1 87 ? -6.419 -11.601 6.468 1.00 93.94 87 ILE A N 1
ATOM 681 C CA . ILE A 1 87 ? -7.739 -11.977 6.979 1.00 93.94 87 ILE A CA 1
ATOM 682 C C . ILE A 1 87 ? -8.472 -10.706 7.423 1.00 93.94 87 ILE A C 1
ATOM 684 O O . ILE A 1 87 ? -8.085 -10.070 8.407 1.00 93.94 87 ILE A O 1
ATOM 688 N N . LEU A 1 88 ? -9.530 -10.327 6.707 1.00 93.12 88 LEU A N 1
ATOM 689 C CA . LEU A 1 88 ? -10.352 -9.163 7.032 1.00 93.12 88 LEU A CA 1
ATOM 690 C C . LEU A 1 88 ? -11.585 -9.592 7.831 1.00 93.12 88 LEU A C 1
ATOM 692 O O . LEU A 1 88 ? -12.365 -10.436 7.389 1.00 93.12 88 LEU A O 1
ATOM 696 N N . LYS A 1 89 ? -11.765 -8.988 9.005 1.00 91.19 89 LYS A N 1
ATOM 697 C CA . LYS A 1 89 ? -12.934 -9.192 9.864 1.00 91.19 89 LYS A CA 1
ATOM 698 C C . LYS A 1 89 ? -13.902 -8.021 9.705 1.00 91.19 89 LYS A C 1
ATOM 700 O O . LYS A 1 89 ? -13.539 -6.877 9.986 1.00 91.19 89 LYS A O 1
ATOM 705 N N . GLU A 1 90 ? -15.128 -8.311 9.282 1.00 85.06 90 GLU A N 1
ATOM 706 C CA . GLU A 1 90 ? -16.211 -7.337 9.110 1.00 85.06 90 GLU A CA 1
ATOM 707 C C . GLU A 1 90 ? -17.454 -7.807 9.880 1.00 85.06 90 GLU A C 1
ATOM 709 O O . GLU A 1 90 ? -18.217 -8.656 9.417 1.00 85.06 90 GLU A O 1
ATOM 714 N N . GLY A 1 91 ? -17.648 -7.276 11.094 1.00 82.88 91 GLY A N 1
ATOM 715 C CA . GLY A 1 91 ? -18.689 -7.766 12.005 1.00 82.88 91 GLY A CA 1
ATOM 716 C C . GLY A 1 91 ? -18.463 -9.239 12.354 1.00 82.88 91 GLY A C 1
ATOM 717 O O . GLY A 1 91 ? -17.381 -9.600 12.815 1.00 82.88 91 GLY A O 1
ATOM 718 N N . ASP A 1 92 ? -19.465 -10.079 12.092 1.00 82.81 92 ASP A N 1
ATOM 719 C CA . ASP A 1 92 ? -19.388 -11.534 12.289 1.00 82.81 92 ASP A CA 1
ATOM 720 C C . ASP A 1 92 ? -18.750 -12.279 11.099 1.00 82.81 92 ASP A C 1
ATOM 722 O O . ASP A 1 92 ? -18.543 -13.491 11.161 1.00 82.81 92 ASP A O 1
ATOM 726 N N . SER A 1 93 ? -18.438 -11.577 10.002 1.00 88.00 93 SER A N 1
ATOM 727 C CA . SER A 1 93 ? -17.848 -12.176 8.800 1.00 88.00 93 SER A CA 1
ATOM 728 C C . SER A 1 93 ? -16.322 -12.150 8.841 1.00 88.00 93 SER A C 1
ATOM 730 O O . SER A 1 93 ? -15.704 -11.155 9.225 1.00 88.00 93 SER A O 1
ATOM 732 N N . VAL A 1 94 ? -15.712 -13.242 8.382 1.00 90.62 94 VAL A N 1
ATOM 733 C CA . VAL A 1 94 ? -14.264 -13.380 8.195 1.00 90.62 94 VAL A CA 1
ATOM 734 C C . VAL A 1 94 ? -14.011 -13.697 6.727 1.00 90.62 94 VAL A C 1
ATOM 736 O O . VAL A 1 94 ? -14.521 -14.693 6.218 1.00 90.62 94 VAL A O 1
ATOM 739 N N . ILE A 1 95 ? -13.251 -12.839 6.049 1.00 92.44 95 ILE A N 1
ATOM 740 C CA . ILE A 1 95 ? -12.920 -12.976 4.628 1.00 92.44 95 ILE A CA 1
ATOM 741 C C . ILE A 1 95 ? -11.406 -13.115 4.495 1.00 92.44 95 ILE A C 1
ATOM 743 O O . ILE A 1 95 ? -10.651 -12.314 5.048 1.00 92.44 95 ILE A O 1
ATOM 747 N N . GLU A 1 96 ? -10.959 -14.128 3.759 1.00 92.75 96 GLU A N 1
ATOM 748 C CA . GLU A 1 96 ? -9.542 -14.385 3.514 1.00 92.75 96 GLU A CA 1
ATOM 749 C C . GLU A 1 96 ? -9.142 -13.915 2.116 1.00 92.75 96 GLU A C 1
ATOM 751 O O . GLU A 1 96 ? -9.760 -14.285 1.122 1.00 92.75 96 GLU A O 1
ATOM 756 N N . TYR A 1 97 ? -8.066 -13.138 2.058 1.00 92.75 97 TYR A N 1
ATOM 757 C CA . TYR A 1 97 ? -7.440 -12.637 0.842 1.00 92.75 97 TYR A CA 1
ATOM 758 C C . TYR A 1 97 ? -5.986 -13.128 0.788 1.00 92.75 97 TYR A C 1
ATOM 760 O O . TYR A 1 97 ? -5.065 -12.364 1.094 1.00 92.75 97 TYR A O 1
ATOM 768 N N . PRO A 1 98 ? -5.733 -14.412 0.471 1.00 89.62 98 PRO A N 1
ATOM 769 C CA . PRO A 1 98 ? -4.402 -15.021 0.579 1.00 89.62 98 PRO A CA 1
ATOM 770 C C . PRO A 1 98 ? -3.373 -14.423 -0.393 1.00 89.62 98 PRO A C 1
ATOM 772 O O . PRO A 1 98 ? -2.171 -14.500 -0.142 1.00 89.62 98 PRO A O 1
ATOM 775 N N . ASN A 1 99 ? -3.832 -13.805 -1.485 1.00 88.69 99 ASN A N 1
ATOM 776 C CA . ASN A 1 99 ? -2.984 -13.246 -2.540 1.00 88.69 99 ASN A CA 1
ATOM 777 C C . ASN A 1 99 ? -3.013 -11.716 -2.605 1.00 88.69 99 ASN A C 1
ATOM 779 O O . ASN A 1 99 ? -2.404 -11.133 -3.501 1.00 88.69 99 ASN A O 1
ATOM 783 N N . LEU A 1 100 ? -3.704 -11.058 -1.674 1.00 91.62 100 LEU A N 1
ATOM 784 C CA . LEU A 1 100 ? -3.766 -9.604 -1.640 1.00 91.62 100 LEU A CA 1
ATOM 785 C C . LEU A 1 100 ? -2.440 -9.033 -1.139 1.00 91.62 100 LEU A C 1
ATOM 787 O O . LEU A 1 100 ? -2.040 -9.288 -0.001 1.00 91.62 100 LEU A O 1
ATOM 791 N N . ASN A 1 101 ? -1.787 -8.243 -1.992 1.00 93.12 101 ASN A N 1
ATOM 792 C CA . ASN A 1 101 ? -0.644 -7.419 -1.622 1.00 93.12 101 ASN A CA 1
ATOM 793 C C . ASN A 1 101 ? -1.133 -6.063 -1.097 1.00 93.12 101 ASN A C 1
ATOM 795 O O . ASN A 1 101 ? -2.024 -5.447 -1.685 1.00 93.12 101 ASN A O 1
ATOM 799 N N . TYR A 1 102 ? -0.553 -5.586 -0.002 1.00 94.25 102 TYR A N 1
ATOM 800 C CA . TYR A 1 102 ? -0.951 -4.334 0.638 1.00 94.25 102 TYR A CA 1
ATOM 801 C C . TYR A 1 102 ? 0.218 -3.680 1.373 1.00 94.25 102 TYR A C 1
ATOM 803 O O . TYR A 1 102 ? 1.240 -4.314 1.629 1.00 94.25 102 TYR A O 1
ATOM 811 N N . VAL A 1 103 ? 0.061 -2.402 1.716 1.00 95.69 103 VAL A N 1
ATOM 812 C CA . VAL A 1 103 ? 1.050 -1.659 2.504 1.00 95.69 103 VAL A CA 1
ATOM 813 C C . VAL A 1 103 ? 0.730 -1.800 3.988 1.00 95.69 103 VAL A C 1
ATOM 815 O O . VAL A 1 103 ? -0.418 -1.607 4.393 1.00 95.69 103 VAL A O 1
ATOM 818 N N . ASP A 1 104 ? 1.741 -2.112 4.793 1.00 94.88 104 ASP A N 1
ATOM 819 C CA . ASP A 1 104 ? 1.664 -2.218 6.249 1.00 94.88 104 ASP A CA 1
ATOM 820 C C . ASP A 1 104 ? 2.510 -1.114 6.884 1.00 94.88 104 ASP A C 1
ATOM 822 O O . ASP A 1 104 ? 3.713 -1.061 6.641 1.00 94.88 104 ASP A O 1
ATOM 826 N N . LEU A 1 105 ? 1.903 -0.232 7.681 1.00 94.94 105 LEU A N 1
ATOM 827 C CA . LEU A 1 105 ? 2.587 0.854 8.386 1.00 94.94 105 LEU A CA 1
ATOM 828 C C . LEU A 1 105 ? 2.273 0.829 9.883 1.00 94.94 105 LEU A C 1
ATOM 830 O O . LEU A 1 105 ? 1.198 0.417 10.308 1.00 94.94 105 LEU A O 1
ATOM 834 N N . VAL A 1 106 ? 3.183 1.380 10.685 1.00 93.25 106 VAL A N 1
ATOM 835 C CA . VAL A 1 106 ? 2.926 1.688 12.101 1.00 93.25 106 VAL A CA 1
ATOM 836 C C . VAL A 1 106 ? 2.739 3.194 12.232 1.00 93.25 106 VAL A C 1
ATOM 838 O O . VAL A 1 106 ? 3.718 3.941 12.341 1.00 93.25 106 VAL A O 1
ATOM 841 N N . ILE A 1 107 ? 1.478 3.629 12.194 1.00 91.94 107 ILE A N 1
ATOM 842 C CA . ILE A 1 107 ? 1.067 5.036 12.261 1.00 91.94 107 ILE A CA 1
ATOM 843 C C . ILE A 1 107 ? 0.111 5.240 13.436 1.00 91.94 107 ILE A C 1
ATOM 845 O O . ILE A 1 107 ? -0.942 4.609 13.524 1.00 91.94 107 ILE A O 1
ATOM 849 N N . ASP A 1 108 ? 0.475 6.177 14.302 1.00 91.50 108 ASP A N 1
ATOM 850 C CA . ASP A 1 108 ? -0.383 6.802 15.304 1.00 91.50 108 ASP A CA 1
ATOM 851 C C . ASP A 1 108 ? -0.468 8.315 15.021 1.00 91.50 108 ASP A C 1
ATOM 853 O O . ASP A 1 108 ? 0.106 8.809 14.046 1.00 91.50 108 ASP A O 1
ATOM 857 N N . GLU A 1 109 ? -1.196 9.067 15.850 1.00 90.94 109 GLU A N 1
ATOM 858 C CA . GLU A 1 109 ? -1.349 10.512 15.634 1.00 90.94 109 GLU A CA 1
ATOM 859 C C . GLU A 1 109 ? -0.019 11.281 15.705 1.00 90.94 109 GLU A C 1
ATOM 861 O O . GLU A 1 109 ? 0.159 12.259 14.980 1.00 90.94 109 GLU A O 1
ATOM 866 N N . GLU A 1 110 ? 0.922 10.845 16.547 1.00 92.00 110 GLU A N 1
ATOM 867 C CA . GLU A 1 110 ? 2.216 11.510 16.715 1.00 92.00 110 GLU A CA 1
ATOM 868 C C . GLU A 1 110 ? 3.108 11.288 15.488 1.00 92.00 110 GLU A C 1
ATOM 870 O O . GLU A 1 110 ? 3.706 12.227 14.960 1.00 92.00 110 GLU A O 1
ATOM 875 N N . ARG A 1 111 ? 3.181 10.046 15.006 1.00 91.06 111 ARG A N 1
ATOM 876 C CA . ARG A 1 111 ? 3.934 9.676 13.803 1.00 91.06 111 ARG A CA 1
ATOM 877 C C . ARG A 1 111 ? 3.348 10.324 12.560 1.00 91.06 111 ARG A C 1
ATOM 879 O O . ARG A 1 111 ? 4.107 10.813 11.723 1.00 91.06 111 ARG A O 1
ATOM 886 N N . LEU A 1 112 ? 2.020 10.378 12.459 1.00 91.62 112 LEU A N 1
ATOM 887 C CA . LEU A 1 112 ? 1.347 11.075 11.368 1.00 91.62 112 LEU A CA 1
ATOM 888 C C . LEU A 1 112 ? 1.742 12.557 11.346 1.00 91.62 112 LEU A C 1
ATOM 890 O O . LEU A 1 112 ? 2.219 13.043 10.327 1.00 91.62 112 LEU A O 1
ATOM 894 N N . ALA A 1 113 ? 1.690 13.241 12.495 1.00 88.94 113 ALA A N 1
ATOM 895 C CA . ALA A 1 113 ? 2.115 14.639 12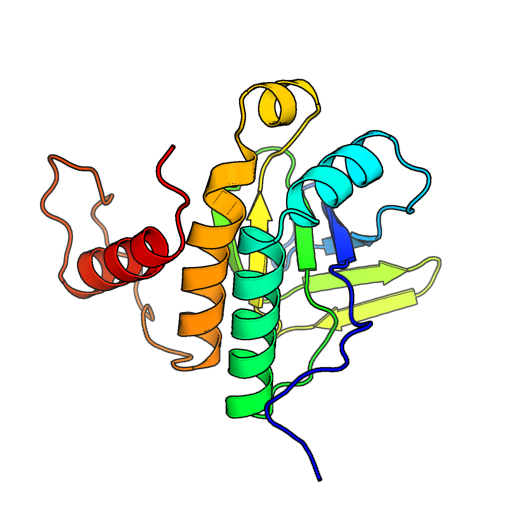.609 1.00 88.94 113 ALA A CA 1
ATOM 896 C C . ALA A 1 113 ? 3.600 14.868 12.255 1.00 88.94 113 ALA A C 1
ATOM 898 O O . ALA A 1 113 ? 3.981 15.965 11.850 1.00 88.94 113 ALA A O 1
ATOM 899 N N . LYS A 1 114 ? 4.441 13.835 12.385 1.00 89.19 114 LYS A N 1
ATOM 900 C CA . LYS A 1 114 ? 5.857 13.841 11.984 1.00 89.19 114 LYS A CA 1
ATOM 901 C C . LYS A 1 114 ? 6.083 13.489 10.506 1.00 89.19 114 LYS A C 1
ATOM 903 O O . LYS A 1 114 ? 7.232 13.417 10.083 1.00 89.19 114 LYS A O 1
ATOM 908 N N . GLY A 1 115 ? 5.025 13.267 9.724 1.00 86.50 115 GLY A N 1
ATOM 909 C CA . GLY A 1 115 ? 5.111 12.978 8.292 1.00 86.50 115 GLY A CA 1
ATOM 910 C C . GLY A 1 115 ? 5.430 11.522 7.952 1.00 86.50 115 GLY A C 1
ATOM 911 O O . GLY A 1 115 ? 5.824 11.239 6.825 1.00 86.50 115 GLY A O 1
ATOM 912 N N . PHE A 1 116 ? 5.244 10.575 8.878 1.00 87.19 116 PHE A N 1
ATOM 913 C CA . PHE A 1 116 ? 5.558 9.159 8.628 1.00 87.19 116 PHE A CA 1
ATOM 914 C C . PHE A 1 116 ? 4.681 8.509 7.550 1.00 87.19 116 PHE A C 1
ATOM 916 O O . PHE A 1 116 ? 5.000 7.418 7.095 1.00 87.19 116 PHE A O 1
ATOM 923 N N . LEU A 1 117 ? 3.598 9.149 7.103 1.00 89.88 117 LEU A N 1
ATOM 924 C CA . LEU A 1 117 ? 2.813 8.648 5.974 1.00 89.88 117 LEU A CA 1
ATOM 925 C C . LEU A 1 117 ? 3.517 8.863 4.620 1.00 89.88 117 LEU A C 1
ATOM 927 O O . LEU A 1 117 ? 3.109 8.269 3.628 1.00 89.88 117 LEU A O 1
ATOM 931 N N . GLN A 1 118 ? 4.590 9.661 4.554 1.00 84.50 118 GLN A N 1
ATOM 932 C CA . GLN A 1 118 ? 5.324 9.920 3.307 1.00 84.50 118 GLN A CA 1
ATOM 933 C C . GLN A 1 118 ? 5.867 8.642 2.650 1.00 84.50 118 GLN A C 1
ATOM 935 O O . GLN A 1 118 ? 5.880 8.551 1.421 1.00 84.50 118 GLN A O 1
ATOM 940 N N . ILE A 1 119 ? 6.225 7.631 3.450 1.00 90.12 119 ILE A N 1
ATOM 941 C CA . ILE A 1 119 ? 6.700 6.336 2.941 1.00 90.12 119 ILE A CA 1
ATOM 942 C C . ILE A 1 119 ? 5.574 5.492 2.328 1.00 90.12 119 ILE A C 1
ATOM 944 O O . ILE A 1 119 ? 5.847 4.518 1.642 1.00 90.12 119 ILE A O 1
ATOM 948 N N . TYR A 1 120 ? 4.296 5.853 2.510 1.00 94.00 120 TYR A N 1
ATOM 949 C CA . TYR A 1 120 ? 3.178 5.073 1.971 1.00 94.00 120 TYR A CA 1
ATOM 950 C C . TYR A 1 120 ? 3.300 4.848 0.460 1.00 94.00 120 TYR A C 1
ATOM 952 O O . TYR A 1 120 ? 3.097 3.734 -0.013 1.00 94.00 120 TYR A O 1
ATOM 960 N N . CYS A 1 121 ? 3.639 5.892 -0.304 1.00 94.44 121 CYS A N 1
ATOM 961 C CA . CYS A 1 121 ? 3.768 5.761 -1.755 1.00 94.44 121 CYS A CA 1
ATOM 962 C C . CYS A 1 121 ? 5.010 4.967 -2.167 1.00 94.44 121 CYS A C 1
ATOM 964 O O . CYS A 1 121 ? 4.932 4.246 -3.159 1.00 94.44 121 CYS A O 1
ATOM 966 N N . HIS A 1 122 ? 6.098 5.045 -1.391 1.00 95.12 122 HIS A N 1
ATOM 967 C CA . HIS A 1 122 ? 7.280 4.192 -1.560 1.00 95.12 122 HIS A CA 1
ATOM 968 C C . HIS A 1 122 ? 6.897 2.717 -1.443 1.00 95.12 122 HIS A C 1
ATOM 970 O O . HIS A 1 122 ? 7.081 1.945 -2.383 1.00 95.12 122 HIS A O 1
ATOM 976 N N . GLU A 1 123 ? 6.233 2.354 -0.343 1.00 95.44 123 GLU A N 1
ATOM 977 C CA . GLU A 1 123 ? 5.781 0.981 -0.107 1.00 95.44 123 GLU A CA 1
ATOM 978 C C . GLU A 1 123 ? 4.724 0.525 -1.116 1.00 95.44 123 GLU A C 1
ATOM 980 O O . GLU A 1 123 ? 4.671 -0.642 -1.514 1.00 95.44 123 GLU A O 1
ATOM 985 N N . LEU A 1 124 ? 3.878 1.446 -1.581 1.00 94.94 124 LEU A N 1
ATOM 986 C CA . LEU A 1 124 ? 2.919 1.152 -2.637 1.00 94.94 124 LEU A CA 1
ATOM 987 C C . LEU A 1 124 ? 3.623 0.864 -3.972 1.00 94.94 124 LEU A C 1
ATOM 989 O O . LEU A 1 124 ? 3.135 0.041 -4.749 1.00 94.94 124 LEU A O 1
ATOM 993 N N . GLY A 1 125 ? 4.784 1.481 -4.212 1.00 95.25 125 GLY A N 1
ATOM 994 C CA . GLY A 1 125 ? 5.725 1.124 -5.272 1.00 95.25 125 GLY A CA 1
ATOM 995 C C . GLY A 1 125 ? 6.080 -0.357 -5.244 1.00 95.25 125 GLY A C 1
ATOM 996 O O . GLY A 1 125 ? 5.919 -1.061 -6.246 1.00 95.25 125 GLY A O 1
ATOM 997 N N . HIS A 1 126 ? 6.469 -0.858 -4.076 1.00 95.00 126 HIS A N 1
ATOM 998 C CA . HIS A 1 126 ? 6.794 -2.270 -3.892 1.00 95.00 126 HIS A CA 1
ATOM 999 C C . HIS A 1 126 ? 5.592 -3.188 -4.112 1.00 95.00 126 HIS A C 1
ATOM 1001 O O . HIS A 1 126 ? 5.715 -4.200 -4.802 1.00 95.00 126 HIS A O 1
ATOM 1007 N N . VAL A 1 127 ? 4.408 -2.809 -3.615 1.00 94.00 127 VAL A N 1
ATOM 1008 C CA . VAL A 1 127 ? 3.153 -3.537 -3.883 1.00 94.00 127 VAL A CA 1
ATOM 1009 C C . VAL A 1 127 ? 2.880 -3.636 -5.386 1.00 94.00 127 VAL A C 1
ATOM 1011 O O . VAL A 1 127 ? 2.537 -4.713 -5.871 1.00 94.00 127 VAL A O 1
ATOM 1014 N N . MET A 1 128 ? 3.065 -2.549 -6.146 1.00 94.19 128 MET A N 1
ATOM 1015 C CA . MET A 1 128 ? 2.903 -2.566 -7.606 1.00 94.19 128 MET A CA 1
ATOM 1016 C C . MET A 1 128 ? 3.835 -3.567 -8.275 1.00 94.19 128 MET A C 1
ATOM 1018 O O . MET A 1 128 ? 3.413 -4.320 -9.153 1.00 94.19 128 MET A O 1
ATOM 1022 N N . MET A 1 129 ? 5.094 -3.598 -7.845 1.00 93.81 129 MET A N 1
ATOM 1023 C CA . MET A 1 129 ? 6.058 -4.537 -8.393 1.00 93.81 129 MET A CA 1
ATOM 1024 C C . MET A 1 129 ? 5.716 -5.982 -8.026 1.00 93.81 129 MET A C 1
ATOM 1026 O O . MET A 1 129 ? 5.775 -6.841 -8.896 1.00 93.81 129 MET A O 1
ATOM 1030 N N . MET A 1 130 ? 5.278 -6.246 -6.793 1.00 91.44 130 MET A N 1
ATOM 1031 C CA . MET A 1 130 ? 4.811 -7.572 -6.366 1.00 91.44 130 MET A CA 1
ATOM 1032 C C . MET A 1 130 ? 3.546 -8.028 -7.103 1.00 91.44 130 MET A C 1
ATOM 1034 O O . MET A 1 130 ? 3.360 -9.225 -7.306 1.00 91.44 130 MET A O 1
ATOM 1038 N N . ASN A 1 131 ? 2.681 -7.098 -7.520 1.00 91.31 131 ASN A N 1
ATOM 1039 C CA . ASN A 1 131 ? 1.532 -7.423 -8.366 1.00 91.31 131 ASN A CA 1
ATOM 1040 C C . ASN A 1 131 ? 1.982 -7.863 -9.763 1.00 91.31 131 ASN A C 1
ATOM 1042 O O . ASN A 1 131 ? 1.474 -8.852 -10.277 1.00 91.31 131 ASN A O 1
ATOM 1046 N N . ILE A 1 132 ? 2.918 -7.130 -10.374 1.00 91.81 132 ILE A N 1
ATOM 1047 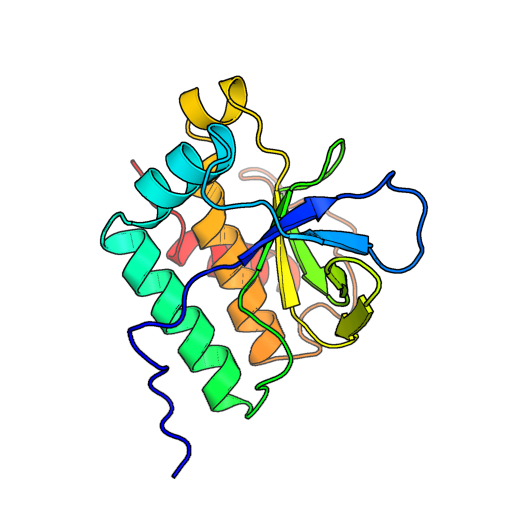C CA . ILE A 1 132 ? 3.373 -7.360 -11.756 1.00 91.81 132 ILE A CA 1
ATOM 1048 C C . ILE A 1 132 ? 4.328 -8.557 -11.847 1.00 91.81 132 ILE A C 1
ATOM 1050 O O . ILE A 1 132 ? 4.287 -9.313 -12.816 1.00 91.81 132 ILE A O 1
ATOM 1054 N N . TRP A 1 133 ? 5.191 -8.726 -10.848 1.00 89.06 133 TRP A N 1
ATOM 1055 C CA . TRP A 1 133 ? 6.240 -9.734 -10.806 1.00 89.06 133 TRP A CA 1
ATOM 1056 C C . TRP A 1 133 ? 6.196 -10.483 -9.472 1.00 89.06 133 TRP A C 1
ATOM 1058 O O . TRP A 1 133 ? 6.950 -10.204 -8.541 1.00 89.06 133 TRP A O 1
ATOM 1068 N N . GLU A 1 134 ? 5.315 -11.482 -9.415 1.00 76.88 134 GLU A N 1
ATOM 1069 C CA . GLU A 1 134 ? 4.954 -12.234 -8.203 1.00 76.88 134 GLU A CA 1
ATOM 1070 C C . GLU A 1 134 ? 6.150 -12.794 -7.404 1.00 76.88 134 GLU A C 1
ATOM 1072 O O . GLU A 1 134 ? 6.096 -12.872 -6.179 1.00 76.88 134 GLU A O 1
ATOM 1077 N N . HIS A 1 135 ? 7.237 -13.132 -8.097 1.00 76.62 135 HIS A N 1
ATOM 1078 C CA . HIS A 1 135 ? 8.415 -13.825 -7.566 1.00 76.62 135 HIS A CA 1
ATOM 1079 C C . HIS A 1 135 ? 9.696 -12.974 -7.571 1.00 76.62 135 HIS A C 1
ATOM 1081 O O . HIS A 1 135 ? 10.808 -13.501 -7.551 1.00 76.62 135 HIS A O 1
ATOM 1087 N N . PHE A 1 136 ? 9.572 -11.643 -7.642 1.00 77.50 136 PHE A N 1
ATOM 1088 C CA . PHE A 1 136 ? 10.738 -10.765 -7.790 1.00 77.50 136 PHE A CA 1
ATOM 1089 C C . PHE A 1 136 ? 11.738 -10.869 -6.621 1.00 77.50 136 PHE A C 1
ATOM 1091 O O . PHE A 1 136 ? 12.946 -10.942 -6.842 1.00 77.50 136 PHE A O 1
ATOM 1098 N N . LEU A 1 137 ? 11.242 -10.933 -5.380 1.00 69.38 137 LEU A N 1
ATOM 1099 C CA . LEU A 1 137 ? 12.049 -11.146 -4.173 1.00 69.38 137 LEU A CA 1
ATOM 1100 C C . LEU A 1 137 ? 11.730 -12.496 -3.514 1.00 69.38 137 LEU A C 1
ATOM 1102 O O . LEU A 1 137 ? 11.425 -12.558 -2.324 1.00 69.38 137 LEU A O 1
ATOM 1106 N N . ASP A 1 138 ? 11.846 -13.600 -4.255 1.00 65.31 138 ASP A N 1
ATOM 1107 C CA . ASP A 1 138 ? 11.699 -14.954 -3.683 1.00 65.31 138 ASP A CA 1
ATOM 1108 C C . ASP A 1 138 ? 12.696 -15.250 -2.542 1.00 65.31 138 ASP A C 1
ATOM 1110 O O . ASP A 1 138 ? 12.536 -16.205 -1.778 1.00 65.31 138 ASP A O 1
ATOM 1114 N N . ARG A 1 139 ? 13.729 -14.415 -2.387 1.00 64.75 139 ARG A N 1
ATOM 1115 C CA . ARG A 1 139 ? 14.654 -14.454 -1.260 1.00 64.75 139 ARG A CA 1
ATOM 1116 C C . ARG A 1 139 ? 14.857 -13.055 -0.690 1.00 64.75 139 ARG A C 1
ATOM 1118 O O . ARG A 1 139 ? 15.228 -12.136 -1.414 1.00 64.75 139 ARG A O 1
ATOM 1125 N N . GLN A 1 140 ? 14.700 -12.920 0.627 1.00 65.00 140 GLN A N 1
ATOM 1126 C CA . GLN A 1 140 ? 15.114 -11.708 1.331 1.00 65.00 140 GLN A CA 1
ATOM 1127 C C . GLN A 1 140 ? 16.627 -11.521 1.216 1.00 65.00 140 GLN A C 1
ATOM 1129 O O . GLN A 1 140 ? 17.401 -12.467 1.417 1.00 65.00 140 GLN A O 1
ATOM 1134 N N . SER A 1 141 ? 17.047 -10.290 0.928 1.00 67.25 141 SER A N 1
ATOM 1135 C CA . SER A 1 141 ? 18.459 -9.942 1.014 1.00 67.25 141 SER A CA 1
ATOM 1136 C C . SER A 1 141 ? 18.956 -10.158 2.442 1.00 67.25 141 SER A C 1
ATOM 1138 O O . SER A 1 141 ? 18.310 -9.697 3.384 1.00 67.25 141 SER A O 1
ATOM 1140 N N . PRO A 1 142 ? 20.124 -10.793 2.648 1.00 70.25 142 PRO A N 1
ATOM 1141 C CA . PRO A 1 142 ? 20.745 -10.832 3.967 1.00 70.25 142 PRO A CA 1
ATOM 1142 C C . PRO A 1 142 ? 21.311 -9.463 4.383 1.00 70.25 142 PRO A C 1
ATOM 1144 O O . PRO A 1 142 ? 21.832 -9.336 5.489 1.00 70.25 142 PRO A O 1
ATOM 1147 N N . LYS A 1 143 ? 21.279 -8.457 3.496 1.00 66.31 143 LYS A N 1
ATOM 1148 C CA . LYS A 1 143 ? 21.849 -7.132 3.727 1.00 66.31 143 LYS A CA 1
ATOM 1149 C C . LYS A 1 143 ? 20.762 -6.067 3.696 1.00 66.31 143 LYS A C 1
ATOM 1151 O O . LYS A 1 143 ? 20.068 -5.900 2.696 1.00 66.31 143 LYS A O 1
ATOM 1156 N N . GLN A 1 144 ? 20.688 -5.286 4.767 1.00 65.56 144 GLN A N 1
ATOM 1157 C CA . GLN A 1 144 ? 19.830 -4.110 4.816 1.00 65.56 144 GLN A CA 1
ATOM 1158 C C . GLN A 1 144 ? 20.268 -3.086 3.756 1.00 65.56 144 GLN A C 1
ATOM 1160 O O . GLN A 1 144 ? 21.458 -2.777 3.641 1.00 65.56 144 GLN A O 1
ATOM 1165 N N . HIS A 1 145 ? 19.311 -2.559 2.990 1.00 62.81 145 HIS A N 1
ATOM 1166 C CA . HIS A 1 145 ? 19.554 -1.412 2.123 1.00 62.81 145 HIS A CA 1
ATOM 1167 C C . HIS A 1 145 ? 19.612 -0.143 2.980 1.00 62.81 145 HIS A C 1
ATOM 1169 O O . HIS A 1 145 ? 18.676 0.175 3.708 1.00 62.81 145 HIS A O 1
ATOM 1175 N N . VAL A 1 146 ? 20.741 0.558 2.928 1.00 66.62 146 VAL A N 1
ATOM 1176 C CA . VAL A 1 146 ? 20.958 1.866 3.560 1.00 66.62 146 VAL A CA 1
ATOM 1177 C C . VAL A 1 146 ? 21.835 2.687 2.623 1.00 66.62 146 VAL A C 1
ATOM 1179 O O . VAL A 1 146 ? 22.630 2.108 1.883 1.00 66.62 146 VAL A O 1
ATOM 1182 N N . SER A 1 147 ? 21.765 4.020 2.674 1.00 60.00 147 SER A N 1
ATOM 1183 C CA . SER A 1 147 ? 22.473 4.907 1.728 1.00 60.00 147 SER A CA 1
ATOM 1184 C C . SER A 1 147 ? 23.995 4.686 1.652 1.00 60.00 147 SER A C 1
ATOM 1186 O O . SER A 1 147 ? 24.620 5.072 0.671 1.00 60.00 147 SER A O 1
ATOM 1188 N N . MET A 1 148 ? 24.593 4.053 2.669 1.00 65.38 148 MET A N 1
ATOM 1189 C CA . MET A 1 148 ? 26.028 3.738 2.750 1.00 65.38 148 MET A CA 1
ATOM 1190 C C . MET A 1 148 ? 26.343 2.229 2.655 1.00 65.38 148 MET A C 1
ATOM 1192 O O . MET A 1 148 ? 27.486 1.824 2.859 1.00 65.38 148 MET A O 1
ATOM 1196 N N . GLY A 1 149 ? 25.344 1.379 2.400 1.00 62.38 149 GLY A N 1
ATOM 1197 C CA . GLY A 1 149 ? 25.458 -0.080 2.441 1.00 62.38 149 GLY A CA 1
ATOM 1198 C C . GLY A 1 149 ? 25.394 -0.718 1.054 1.00 62.38 149 GLY A C 1
ATOM 1199 O O . GLY A 1 149 ? 24.501 -0.429 0.265 1.00 62.38 149 GLY A O 1
ATOM 1200 N N . ILE A 1 150 ? 26.313 -1.646 0.765 1.00 67.44 150 ILE A N 1
ATOM 1201 C CA . ILE A 1 150 ? 26.231 -2.496 -0.433 1.00 67.44 150 ILE A CA 1
ATOM 1202 C C . ILE A 1 150 ? 25.196 -3.592 -0.168 1.00 67.44 150 ILE A C 1
ATOM 1204 O O . ILE A 1 150 ? 25.522 -4.579 0.497 1.00 67.44 150 ILE A O 1
ATOM 1208 N N . THR A 1 151 ? 23.981 -3.446 -0.693 1.00 76.31 151 THR A N 1
ATOM 1209 C CA . THR A 1 151 ? 22.998 -4.542 -0.758 1.00 76.31 151 THR A CA 1
ATOM 1210 C C . THR A 1 151 ? 23.154 -5.351 -2.057 1.00 76.31 151 THR A C 1
ATOM 1212 O O . THR A 1 151 ? 24.006 -5.035 -2.890 1.00 76.31 151 THR A O 1
ATOM 1215 N N . ASP A 1 152 ? 22.410 -6.445 -2.213 1.00 82.75 152 ASP A N 1
ATOM 1216 C CA . ASP A 1 152 ? 22.389 -7.196 -3.473 1.00 82.75 152 ASP A CA 1
ATOM 1217 C C . ASP A 1 152 ? 21.574 -6.484 -4.565 1.00 82.75 152 ASP A C 1
ATOM 1219 O O . ASP A 1 152 ? 20.773 -5.592 -4.295 1.00 82.75 152 ASP A O 1
ATOM 1223 N N . TYR A 1 153 ? 21.811 -6.848 -5.829 1.00 84.50 153 TYR A N 1
ATOM 1224 C CA . TYR A 1 153 ? 21.155 -6.194 -6.964 1.00 84.50 153 TYR A CA 1
ATOM 1225 C C . TYR A 1 153 ? 19.619 -6.253 -6.919 1.00 84.50 153 TYR A C 1
ATOM 1227 O O . TYR A 1 153 ? 19.014 -5.215 -7.189 1.00 84.50 153 TYR A O 1
ATOM 1235 N N . PRO A 1 154 ? 18.974 -7.390 -6.573 1.00 85.50 154 PRO A N 1
ATOM 1236 C CA . PRO A 1 154 ? 17.520 -7.438 -6.434 1.00 85.50 154 PRO A CA 1
ATOM 1237 C C . PRO A 1 154 ? 16.989 -6.431 -5.416 1.00 85.50 154 PRO A C 1
ATOM 1239 O O . PRO A 1 154 ? 16.076 -5.679 -5.737 1.00 85.50 154 PRO A O 1
ATOM 1242 N N . MET A 1 155 ? 17.593 -6.355 -4.227 1.00 86.31 155 MET A N 1
ATOM 1243 C CA . MET A 1 155 ? 17.172 -5.414 -3.191 1.00 86.31 155 MET A CA 1
ATOM 1244 C C . MET A 1 155 ? 17.468 -3.958 -3.566 1.00 86.31 155 MET A C 1
ATOM 1246 O O . MET A 1 155 ? 16.650 -3.081 -3.318 1.00 86.31 155 MET A O 1
ATOM 1250 N N . ALA A 1 156 ? 18.607 -3.684 -4.211 1.00 87.50 156 ALA A N 1
ATOM 1251 C CA . ALA A 1 156 ? 18.921 -2.343 -4.705 1.00 87.50 156 ALA A CA 1
ATOM 1252 C C . ALA A 1 156 ? 17.912 -1.871 -5.763 1.00 87.50 156 ALA A C 1
ATOM 1254 O O . ALA A 1 156 ? 17.503 -0.713 -5.749 1.00 87.50 156 ALA A O 1
ATOM 1255 N N . PHE A 1 157 ? 17.502 -2.764 -6.669 1.00 90.12 157 PHE A N 1
ATOM 1256 C CA . PHE A 1 157 ? 16.453 -2.467 -7.639 1.00 90.12 157 PHE A CA 1
ATOM 1257 C C . PHE A 1 157 ? 15.092 -2.308 -6.958 1.00 90.12 157 PHE A C 1
ATOM 1259 O O . PHE A 1 157 ? 14.353 -1.398 -7.317 1.00 90.12 157 PHE A O 1
ATOM 1266 N N . PHE A 1 158 ? 14.783 -3.155 -5.969 1.00 90.12 158 PHE A N 1
ATOM 1267 C CA . PHE A 1 158 ? 13.544 -3.094 -5.199 1.00 90.12 158 PHE A CA 1
ATOM 1268 C C . PHE A 1 158 ? 13.369 -1.738 -4.529 1.00 90.12 158 PHE A C 1
ATOM 1270 O O . PHE A 1 158 ? 12.451 -1.009 -4.884 1.00 90.12 158 PHE A O 1
ATOM 1277 N N . GLU A 1 159 ? 14.300 -1.346 -3.660 1.00 89.69 159 GLU A N 1
ATOM 1278 C CA . GLU A 1 159 ? 14.244 -0.050 -2.977 1.00 89.69 159 GLU A CA 1
ATOM 1279 C C . GLU A 1 159 ? 14.320 1.119 -3.958 1.00 89.69 159 GLU A C 1
ATOM 1281 O O . GLU A 1 159 ? 13.526 2.051 -3.864 1.00 89.69 159 GLU A O 1
ATOM 1286 N N . GLY A 1 160 ? 15.194 1.034 -4.969 1.00 90.94 160 GLY A N 1
ATOM 1287 C CA . GLY A 1 160 ? 15.282 2.048 -6.016 1.00 90.94 160 GLY A CA 1
ATOM 1288 C C . GLY A 1 160 ? 13.962 2.250 -6.762 1.00 90.94 160 GLY A C 1
ATOM 1289 O O . GLY A 1 160 ? 13.624 3.382 -7.091 1.00 90.94 160 GLY A O 1
ATOM 1290 N N . TRP A 1 161 ? 13.186 1.190 -7.008 1.00 92.44 161 TRP A N 1
ATOM 1291 C CA . TRP A 1 161 ? 11.843 1.287 -7.582 1.00 92.44 161 TRP A CA 1
ATOM 1292 C C . TRP A 1 161 ? 10.877 2.026 -6.647 1.00 92.44 161 TRP A C 1
ATOM 1294 O O . TRP A 1 161 ? 10.208 2.955 -7.101 1.00 92.44 161 TRP A O 1
ATOM 1304 N N . GLY A 1 162 ? 10.846 1.674 -5.358 1.00 92.62 162 GLY A N 1
ATOM 1305 C CA . GLY A 1 162 ? 10.041 2.365 -4.341 1.00 92.62 162 GLY A CA 1
ATOM 1306 C C . GLY A 1 162 ? 10.329 3.869 -4.276 1.00 92.62 162 GLY A C 1
ATOM 1307 O O . GLY A 1 162 ? 9.398 4.678 -4.314 1.00 92.62 162 GLY A O 1
ATOM 1308 N N . GLU A 1 163 ? 11.609 4.253 -4.317 1.00 91.38 163 GLU A N 1
ATOM 1309 C CA . GLU A 1 163 ? 12.046 5.654 -4.212 1.00 91.38 163 GLU A CA 1
ATOM 1310 C C . GLU A 1 163 ? 11.487 6.552 -5.331 1.00 91.38 163 GLU A C 1
ATOM 1312 O O . GLU A 1 163 ? 11.283 7.745 -5.118 1.00 91.38 163 GLU A O 1
ATOM 1317 N N . HIS A 1 164 ? 11.152 6.008 -6.512 1.00 91.06 164 HIS A N 1
ATOM 1318 C CA . HIS A 1 164 ? 10.516 6.795 -7.584 1.00 91.06 164 HIS A CA 1
ATOM 1319 C C . HIS A 1 164 ? 9.132 7.333 -7.189 1.00 91.06 164 HIS A C 1
ATOM 1321 O O . HIS A 1 164 ? 8.652 8.306 -7.774 1.00 91.06 164 HIS A O 1
ATOM 1327 N N . PHE A 1 165 ? 8.478 6.690 -6.220 1.00 92.81 165 PHE A N 1
ATOM 1328 C CA . PHE A 1 165 ? 7.162 7.065 -5.710 1.00 92.81 165 PHE A CA 1
ATOM 1329 C C . PHE A 1 165 ? 7.241 7.790 -4.367 1.00 92.81 165 PHE A C 1
ATOM 1331 O O . PHE A 1 165 ? 6.222 8.290 -3.884 1.00 92.81 165 PHE A O 1
ATOM 1338 N N . GLN A 1 166 ? 8.426 7.872 -3.763 1.00 88.00 166 GLN A N 1
ATOM 1339 C CA . GLN A 1 166 ? 8.621 8.628 -2.543 1.00 88.00 166 GLN A CA 1
ATOM 1340 C C . GLN A 1 166 ? 8.587 10.121 -2.862 1.00 88.00 166 GLN A C 1
ATOM 1342 O O . GLN A 1 166 ? 9.346 10.640 -3.683 1.00 88.00 166 GLN A O 1
ATOM 1347 N N . ARG A 1 167 ? 7.681 10.845 -2.205 1.00 77.62 167 ARG A N 1
ATOM 1348 C CA . ARG A 1 167 ? 7.648 12.299 -2.324 1.00 77.62 167 ARG A CA 1
ATOM 1349 C C . ARG A 1 167 ? 8.859 12.870 -1.589 1.00 77.62 167 ARG A C 1
ATOM 1351 O O . ARG A 1 167 ? 8.836 12.981 -0.368 1.00 77.62 167 ARG A O 1
ATOM 1358 N N . LEU A 1 168 ? 9.882 13.272 -2.336 1.00 65.88 168 LEU A N 1
ATOM 1359 C CA . LEU A 1 168 ? 10.958 14.102 -1.805 1.00 65.88 168 LEU A CA 1
ATOM 1360 C C . LEU A 1 168 ? 10.381 15.497 -1.517 1.00 65.88 168 LEU A C 1
ATOM 1362 O O . LEU A 1 168 ? 9.785 16.121 -2.400 1.00 65.88 168 LEU A O 1
ATOM 1366 N N . ALA A 1 169 ? 10.452 15.916 -0.254 1.00 55.88 169 ALA A N 1
ATOM 1367 C CA . ALA A 1 169 ? 10.032 17.241 0.198 1.00 55.88 169 ALA A CA 1
ATOM 1368 C C . ALA A 1 169 ? 11.050 18.318 -0.195 1.00 55.88 169 ALA A C 1
ATOM 1370 O O . ALA A 1 169 ? 12.266 18.022 -0.155 1.00 55.88 169 ALA A O 1
#

=== Feature glossary ===
Key to the feature types in this record:

Secondary structure (8-state, DSSP). Secondary structure is the local, repeating backbone conformation. DSSP classifies it into eight states by reading the hydrogen-bond network: three helix types (H, G, I), two β types (E, B), two non-regular types (T, S), and unstructured coil (-).

Backbone torsions (φ/ψ). Backbone dihedral angles. Every residue except chain termini has a φ (preceding-C → N → Cα → C) and a ψ (N → Cα → C → next-N). They are reported in degrees following the IUPAC sign convention. Secondary structure is essentially a statement about which (φ, ψ) basin each residue occupies.

Predicted aligned error. Predicted Aligned Error (PAE) is an AlphaFold confidence matrix: entry (i, j) is the expected error in the position of residue j, in ångströms, when the prediction is superimposed on the true structure at residue i. Low PAE within a block of residues means that block is internally rigid and well-predicted; high PAE between two blocks means their relative placement is uncertain even if each block individually is confident.

B-factor. B-factor (Debye–Waller factor) reflects atomic displacement in the crystal lattice. It is an experimental observable (units Å²), not a prediction; low values mean the atom is pinned down, high values mean it moves or is heterogeneous across the crystal.

Secondary structure (3-state, P-SEA). Three-state secondary structure (P-SEA) collapses the eight DSSP classes into helix (a), strand (b), and coil (c). P-SEA assigns these from Cα geometry alone — distances and angles — without requiring backbone oxygens, so it works on any Cα trace.

Sequence. Primary structure: the covalent order of the twenty standard amino acids along the backbone. Two proteins with the same sequence will (almost always) fold to the same structure; two with 30% identity often share a fold but not the details.

pLDDT. pLDDT is the predicted lDDT-Cα score: AlphaFold's confidence that the local environment of each residue (all inter-atomic distances within 15 Å) is correctly placed. It is a per-residue number between 0 and 100, with higher meaning more reliable.

InterPro / GO / CATH / organism. Functional annotations link the protein to curated databases. InterPro entries identify conserved domains and families by matching the sequence against member-database signatures (Pfam, PROSITE, CDD, …). Gene Ontology (GO) terms describe molecular function, biological process, and cellular component in a controlled vocabulary. CATH places the structure in a hierarchical fold classification (Class/Architecture/Topology/Homologous-superfamily). The organism is the source species.

Contact-map, Ramachandran, and PAE plots. Three diagnostic plots accompany the record. The Cα contact map visualizes the tertiary structure as a 2D adjacency matrix (8 Å cutoff, sequence-local contacts suppressed). The Ramachandran plot shows the distribution of backbone (φ, ψ) torsions, with points in the α and β basins reflecting secondary structure content. The PAE plot shows AlphaFold's inter-residue confidence as a color matrix.

mmCIF coordinates. The mmCIF table is the protein's shape written out atom by atom. For each backbone N, Cα, C, and carbonyl O, it records an (x, y, z) coordinate triple in Å plus the residue type, chain letter, and residue number.

Radius of gyration, Cα contacts, bounding box. Three whole-structure scalars: the radius of gyration (RMS distance of Cα from centroid, in Å), the count of Cα–Cα contacts (pairs closer than 8 Å and separated by more than four residues in sequence — i.e. tertiary, not local, contacts), and the bounding-box dimensions. Together they distinguish compact globular folds from extended fibres or disordered chains.

Foldseek 3Di. The Foldseek 3Di string encodes local tertiary geometry as a 20-letter alphabet — one character per residue — derived from the relative positions of nearby Cα atoms. Unlike the amino-acid sequence, 3Di is a direct function of the 3D structure, so two proteins with the same fold have similar 3Di strings even at low sequence identity.

Rendered structure images. Six rendered views show the 3D structure from the faces of a cube — i.e. along ±x, ±y, ±z. Rendering representation is drawn randomly per protein from cartoon (secondary-structure ribbons), sticks (backbone bonds), or molecular surface; coloring is either N→C rainbow (blue at the N-terminus through red at the C-terminus) or one color per chain.

Nearest PDB structures. The Foldseek neighbor list gives the closest experimentally determined structures in the PDB, ranked by structural alignment. TM-score near 1 means near-identical fold; near 0.3 means only rough topology match. This is how one finds what a novel AlphaFold prediction most resembles in the solved-structure universe.

Solvent-accessible surface area. SASA measures how much of the protein is reachable by solvent. It is computed by rolling a water-sized probe over the atomic surface and summing the exposed area (Å²). Per-residue SASA distinguishes core (buried, low SASA) from surface (exposed, high SASA) residues; total SASA is a whole-molecule size measure.